Protein AF-A0A8T3N6F3-F1 (afdb_monomer_lite)

pLDDT: mean 85.48, std 17.42, range [41.47, 98.38]

Sequence (143 aa):
SVISPEGCASILWRTPDEAATAAVAMKMTAPEQQALGVIDIVIPEPGAGAHTDPTETARRIRRVVTEQLDALVRLPLDDLVEARYRRFRTLGPFREVEAPPAPTPERPGIGDRLRNLFDPARRSGLPSIPAGRRDELPARDEV

Foldseek 3Di:
DVDQLQVQCCVPVVGSVCSVVSCVVVQPDPVSCVVLLVDPDDQDAPDPGCVVCVPVVVVSVVVVVVVVVVVLVPDDPVVSVVVVVVSVVPHDDDDDDPDDPDPDPPDDDPVRVVCVVPPPVPVVDPDDDPDDDDDDDDDDDDD

Structure (mmCIF, N/CA/C/O backbone):
data_AF-A0A8T3N6F3-F1
#
_entry.id   AF-A0A8T3N6F3-F1
#
loop_
_atom_site.group_PDB
_atom_site.id
_atom_site.type_symbol
_atom_site.label_atom_id
_atom_site.label_alt_id
_atom_site.label_comp_id
_atom_site.label_asym_id
_atom_site.label_entity_id
_atom_site.label_seq_id
_atom_site.pdbx_PDB_ins_code
_atom_site.Cartn_x
_atom_site.Cartn_y
_atom_site.Cartn_z
_atom_site.occupancy
_atom_site.B_iso_or_equiv
_atom_site.auth_seq_id
_atom_site.auth_comp_id
_atom_site.auth_asym_id
_atom_site.auth_atom_id
_atom_site.pdbx_PDB_model_num
ATOM 1 N N . SER A 1 1 ? 6.911 -0.824 -2.530 1.00 80.44 1 SER A N 1
ATOM 2 C CA . SER A 1 1 ? 8.055 -1.737 -2.713 1.00 80.44 1 SER A CA 1
ATOM 3 C C . SER A 1 1 ? 8.998 -1.614 -1.525 1.00 80.44 1 SER A C 1
ATOM 5 O O . SER A 1 1 ? 9.092 -0.519 -0.987 1.00 80.44 1 SER A O 1
ATOM 7 N N . VAL A 1 2 ? 9.665 -2.696 -1.107 1.00 92.81 2 VAL A N 1
AT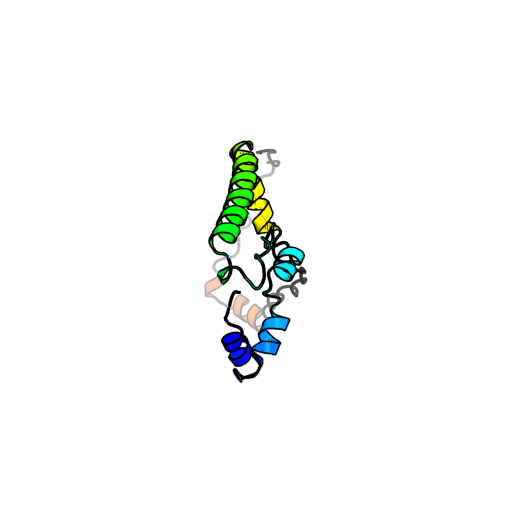OM 8 C CA . VAL A 1 2 ? 10.662 -2.671 -0.009 1.00 92.81 2 VAL A CA 1
ATOM 9 C C . VAL A 1 2 ? 12.024 -2.146 -0.490 1.00 92.81 2 VAL A C 1
ATOM 11 O O . VAL A 1 2 ? 12.749 -1.515 0.269 1.00 92.81 2 VAL A O 1
ATOM 14 N N . ILE A 1 3 ? 12.350 -2.367 -1.766 1.00 96.12 3 ILE A N 1
ATOM 15 C CA . ILE A 1 3 ? 13.569 -1.902 -2.445 1.00 96.12 3 ILE A CA 1
ATOM 16 C C . ILE A 1 3 ? 13.207 -1.446 -3.867 1.00 96.12 3 ILE A C 1
ATOM 18 O O . ILE A 1 3 ? 12.171 -1.859 -4.395 1.00 96.12 3 ILE A O 1
ATOM 22 N N . SER A 1 4 ? 14.001 -0.581 -4.502 1.00 96.62 4 SER A N 1
ATOM 23 C CA . SER A 1 4 ? 13.768 -0.270 -5.918 1.00 96.62 4 SER A CA 1
ATOM 24 C C . SER A 1 4 ? 14.043 -1.502 -6.802 1.00 96.62 4 SER A C 1
ATOM 26 O O . SER A 1 4 ? 14.860 -2.352 -6.420 1.00 96.62 4 SER A O 1
ATOM 28 N N . PRO A 1 5 ? 13.387 -1.629 -7.970 1.00 96.62 5 PRO A N 1
ATOM 29 C CA . PRO A 1 5 ? 13.673 -2.712 -8.909 1.00 96.62 5 PRO A CA 1
ATOM 30 C C . PRO A 1 5 ? 15.150 -2.779 -9.319 1.00 96.62 5 PRO A C 1
ATOM 32 O O . PRO A 1 5 ? 15.716 -3.865 -9.374 1.00 96.62 5 PRO A O 1
ATOM 35 N N . GLU A 1 6 ? 15.801 -1.635 -9.531 1.00 97.12 6 GLU A N 1
ATOM 36 C CA . GLU A 1 6 ? 17.216 -1.536 -9.914 1.00 97.12 6 GLU A CA 1
ATOM 37 C C . GLU A 1 6 ? 18.135 -2.038 -8.793 1.00 97.12 6 GLU A C 1
ATOM 39 O O . GLU A 1 6 ? 19.122 -2.733 -9.045 1.00 97.12 6 GLU A O 1
ATOM 44 N N . GLY A 1 7 ? 17.798 -1.724 -7.536 1.00 96.88 7 GLY A N 1
ATOM 45 C CA . GLY A 1 7 ? 18.514 -2.230 -6.367 1.00 96.88 7 GLY A CA 1
ATOM 46 C C . GLY A 1 7 ? 18.341 -3.740 -6.199 1.00 96.88 7 GLY A C 1
ATOM 47 O O . GLY A 1 7 ? 19.315 -4.449 -5.951 1.00 96.88 7 GLY A O 1
ATOM 48 N N . CYS A 1 8 ? 17.123 -4.252 -6.394 1.00 96.56 8 CYS A N 1
ATOM 49 C CA . CYS A 1 8 ? 16.847 -5.690 -6.383 1.00 96.56 8 CYS A CA 1
ATOM 50 C C . CYS A 1 8 ? 17.620 -6.419 -7.493 1.00 96.56 8 CYS A C 1
ATOM 52 O O . CYS A 1 8 ? 18.283 -7.422 -7.220 1.00 96.56 8 CYS A O 1
ATOM 54 N N . ALA A 1 9 ? 17.605 -5.869 -8.709 1.00 97.44 9 ALA A N 1
ATOM 55 C CA . ALA A 1 9 ? 18.343 -6.373 -9.860 1.00 97.44 9 ALA A CA 1
ATOM 56 C C . ALA A 1 9 ? 19.854 -6.422 -9.585 1.00 97.44 9 ALA A C 1
ATOM 58 O O . ALA A 1 9 ? 20.496 -7.459 -9.751 1.00 97.44 9 ALA A O 1
ATOM 59 N N . SER A 1 10 ? 20.413 -5.348 -9.031 1.00 97.38 10 SER A N 1
ATOM 60 C CA . SER A 1 10 ? 21.840 -5.274 -8.706 1.00 97.38 10 SER A CA 1
ATOM 61 C C . SER A 1 10 ? 22.268 -6.293 -7.643 1.00 97.38 10 SER A C 1
ATOM 63 O O . SER A 1 10 ? 23.396 -6.777 -7.680 1.00 97.38 10 SER A O 1
ATOM 65 N N . ILE A 1 11 ? 21.385 -6.655 -6.708 1.00 96.94 11 ILE A N 1
ATOM 66 C CA . ILE A 1 11 ? 21.681 -7.642 -5.657 1.00 96.94 11 ILE A CA 1
ATOM 67 C C . ILE A 1 11 ? 21.517 -9.075 -6.173 1.00 96.94 11 ILE A C 1
ATOM 69 O O . ILE A 1 11 ? 22.404 -9.905 -5.980 1.00 96.94 11 ILE A O 1
ATOM 73 N N . LEU A 1 12 ? 20.387 -9.380 -6.815 1.00 96.12 12 LEU A N 1
ATOM 74 C CA . LEU A 1 12 ? 20.033 -10.748 -7.206 1.00 96.12 12 LEU A CA 1
ATOM 75 C C . LEU A 1 12 ? 20.639 -11.159 -8.557 1.00 96.12 12 LEU A C 1
ATOM 77 O O . LEU A 1 12 ? 21.072 -12.300 -8.704 1.00 96.12 12 LEU A O 1
ATOM 81 N N . TRP A 1 13 ? 20.729 -10.232 -9.516 1.00 94.19 13 TRP A N 1
ATOM 82 C CA . TRP A 1 13 ? 21.265 -10.456 -10.867 1.00 94.19 13 TRP A CA 1
ATOM 83 C C . TRP A 1 13 ? 22.645 -9.831 -11.100 1.00 94.19 13 TRP A C 1
ATOM 85 O O . TRP A 1 13 ? 23.233 -10.037 -12.159 1.00 94.19 13 TRP A O 1
ATOM 95 N N . ARG A 1 14 ? 23.204 -9.106 -10.119 1.00 96.12 14 ARG A N 1
ATOM 96 C CA . ARG A 1 14 ? 24.508 -8.414 -10.229 1.00 96.12 14 ARG A CA 1
ATOM 97 C C . ARG A 1 14 ? 24.575 -7.386 -11.366 1.00 96.12 14 ARG A C 1
ATOM 99 O O . ARG A 1 14 ? 25.666 -7.012 -11.788 1.00 96.12 14 ARG A O 1
ATOM 106 N N . THR A 1 15 ? 23.427 -6.921 -11.849 1.00 94.69 15 THR A N 1
ATOM 107 C CA . THR A 1 15 ? 23.310 -5.857 -12.851 1.00 94.69 15 THR A CA 1
ATOM 108 C C . THR A 1 15 ? 22.007 -5.081 -12.639 1.00 94.69 15 THR A C 1
ATOM 110 O O . THR A 1 15 ? 20.995 -5.700 -12.302 1.00 94.69 15 THR A O 1
ATOM 113 N N . PRO A 1 16 ? 21.989 -3.748 -12.824 1.00 93.81 16 PRO A N 1
ATOM 114 C CA . PRO A 1 16 ? 20.754 -2.967 -12.796 1.00 93.81 16 PRO A CA 1
ATOM 115 C C . PRO A 1 16 ? 19.870 -3.181 -14.036 1.00 93.81 16 PRO A C 1
ATOM 117 O O . PRO A 1 16 ? 18.686 -2.857 -13.982 1.00 93.81 16 PRO A O 1
ATOM 120 N N . ASP A 1 17 ? 20.403 -3.740 -15.127 1.00 96.25 17 ASP A N 1
ATOM 121 C CA . ASP A 1 17 ? 19.678 -3.887 -16.401 1.00 96.25 17 ASP A CA 1
ATOM 122 C C . ASP A 1 17 ? 18.452 -4.812 -16.286 1.00 96.25 17 ASP A C 1
ATOM 124 O O . ASP A 1 17 ? 17.484 -4.682 -17.032 1.00 96.25 17 ASP A O 1
ATOM 128 N N . GLU A 1 18 ? 18.447 -5.698 -15.289 1.00 96.50 18 GLU A N 1
ATOM 129 C CA . GLU A 1 18 ? 17.342 -6.616 -14.987 1.00 96.50 18 GLU A CA 1
ATOM 130 C C . GLU A 1 18 ? 16.225 -5.971 -14.141 1.00 96.50 18 GLU A C 1
ATOM 132 O O . GLU A 1 18 ? 15.386 -6.667 -13.566 1.00 96.50 18 GLU A O 1
ATOM 137 N N . ALA A 1 19 ? 16.172 -4.637 -14.050 1.00 96.75 19 ALA A N 1
ATOM 138 C CA . ALA A 1 19 ? 15.168 -3.912 -13.267 1.00 96.75 19 ALA A CA 1
ATOM 139 C C . ALA A 1 19 ? 13.722 -4.268 -13.657 1.00 96.75 19 ALA A C 1
ATOM 141 O O . ALA A 1 19 ? 12.876 -4.433 -12.779 1.00 96.75 19 ALA A O 1
ATOM 142 N N . ALA A 1 20 ? 13.427 -4.435 -14.951 1.00 96.12 20 ALA A N 1
ATOM 143 C CA . ALA A 1 20 ? 12.090 -4.821 -15.409 1.00 96.12 20 ALA A CA 1
ATOM 144 C C . ALA A 1 20 ? 11.703 -6.229 -14.919 1.00 96.12 20 ALA A C 1
ATOM 146 O O . ALA A 1 20 ? 10.609 -6.426 -14.387 1.00 96.12 20 ALA A O 1
ATOM 147 N N . THR A 1 21 ? 12.626 -7.188 -15.029 1.00 95.25 21 THR A N 1
ATOM 148 C CA . THR A 1 21 ? 12.461 -8.558 -14.524 1.00 95.25 21 THR A CA 1
ATOM 149 C C . THR A 1 21 ? 12.260 -8.561 -13.010 1.00 95.25 21 THR A C 1
ATOM 151 O O . THR A 1 21 ? 11.337 -9.203 -12.502 1.00 95.25 21 THR A O 1
ATOM 154 N N . ALA A 1 22 ? 13.072 -7.791 -12.281 1.00 95.44 22 ALA A N 1
ATOM 155 C CA . ALA A 1 22 ? 12.950 -7.632 -10.838 1.00 95.44 22 ALA A CA 1
ATOM 156 C C . ALA A 1 22 ? 11.593 -7.024 -10.447 1.00 95.44 22 ALA A C 1
ATOM 158 O O . ALA A 1 22 ? 10.940 -7.531 -9.538 1.00 95.44 22 ALA A O 1
ATOM 159 N N . ALA A 1 23 ? 11.120 -5.994 -11.158 1.00 95.31 23 ALA A N 1
ATOM 160 C CA . ALA A 1 23 ? 9.838 -5.354 -10.875 1.00 95.31 23 ALA A CA 1
ATOM 161 C C . ALA A 1 23 ? 8.662 -6.342 -10.960 1.00 95.31 23 ALA A C 1
ATOM 163 O O . ALA A 1 23 ? 7.816 -6.375 -10.062 1.00 95.31 23 ALA A O 1
ATOM 164 N N . VAL A 1 24 ? 8.650 -7.177 -12.005 1.00 94.31 24 VAL A N 1
ATOM 165 C CA . VAL A 1 24 ? 7.648 -8.237 -12.201 1.00 94.31 24 VAL A CA 1
ATOM 166 C C . VAL A 1 24 ? 7.762 -9.305 -11.111 1.00 94.31 24 VAL A C 1
ATOM 168 O O . VAL A 1 24 ? 6.760 -9.678 -10.505 1.00 94.31 24 VAL A O 1
ATOM 171 N N . ALA A 1 25 ? 8.976 -9.768 -10.801 1.00 94.06 25 ALA A N 1
ATOM 172 C CA . ALA A 1 25 ? 9.198 -10.775 -9.761 1.00 94.06 25 ALA A CA 1
ATOM 173 C C . ALA A 1 25 ? 8.748 -10.297 -8.367 1.00 94.06 25 ALA A C 1
ATOM 175 O O . ALA A 1 25 ? 8.232 -11.080 -7.569 1.00 94.06 25 ALA A O 1
ATOM 176 N N . MET A 1 26 ? 8.904 -9.002 -8.087 1.00 94.12 26 MET A N 1
ATOM 177 C CA . MET A 1 26 ? 8.507 -8.364 -6.831 1.00 94.12 26 MET A CA 1
ATOM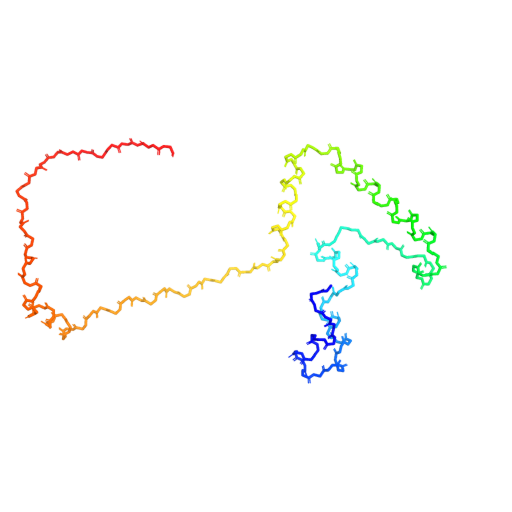 178 C C . MET A 1 26 ? 7.000 -8.090 -6.716 1.00 94.12 26 MET A C 1
ATOM 180 O O . MET A 1 26 ? 6.552 -7.717 -5.630 1.00 94.12 26 MET A O 1
ATOM 184 N N . LYS A 1 27 ? 6.221 -8.265 -7.796 1.00 94.75 27 LYS A N 1
ATOM 185 C CA . LYS A 1 27 ? 4.756 -8.103 -7.814 1.00 94.75 27 LYS A CA 1
ATOM 186 C C . LYS A 1 27 ? 4.272 -6.765 -7.242 1.00 94.75 27 LYS A C 1
ATOM 188 O O . LYS A 1 27 ? 3.391 -6.718 -6.383 1.00 94.75 27 LYS A O 1
ATOM 193 N N . MET A 1 28 ? 4.913 -5.661 -7.624 1.00 93.44 28 MET A N 1
ATOM 194 C CA . MET A 1 28 ? 4.730 -4.364 -6.955 1.00 93.44 28 MET A CA 1
ATOM 195 C C . MET A 1 28 ? 3.545 -3.523 -7.452 1.00 93.44 28 MET A C 1
ATOM 197 O O . MET A 1 28 ? 3.345 -2.419 -6.941 1.00 93.44 28 MET A O 1
ATOM 201 N N . THR A 1 29 ? 2.766 -3.999 -8.427 1.00 95.38 29 THR A N 1
ATOM 202 C CA . THR A 1 29 ? 1.613 -3.251 -8.951 1.00 95.38 29 THR A CA 1
ATOM 203 C C . THR A 1 29 ? 0.425 -3.288 -7.986 1.00 95.38 29 THR A C 1
ATOM 205 O O . THR A 1 29 ? 0.288 -4.202 -7.173 1.00 95.38 29 THR A O 1
ATOM 208 N N . ALA A 1 30 ? -0.472 -2.301 -8.073 1.00 96.19 30 ALA A N 1
ATOM 209 C CA . ALA A 1 30 ? -1.629 -2.227 -7.179 1.00 96.19 30 ALA A CA 1
ATOM 210 C C . ALA A 1 30 ? -2.540 -3.479 -7.240 1.00 96.19 30 ALA A C 1
ATOM 212 O O . ALA A 1 30 ? -2.878 -3.994 -6.174 1.00 96.19 30 ALA A O 1
ATOM 213 N N . PRO A 1 31 ? -2.883 -4.043 -8.421 1.00 96.31 31 PRO A N 1
ATOM 214 C CA . PRO A 1 31 ? -3.681 -5.270 -8.488 1.00 96.31 31 PRO A CA 1
ATOM 215 C C . PRO A 1 31 ? -2.994 -6.476 -7.838 1.00 96.31 31 PRO A C 1
ATOM 217 O O . PRO A 1 31 ? -3.641 -7.262 -7.152 1.00 96.31 31 PRO A O 1
ATOM 220 N N . GLU A 1 32 ? -1.678 -6.617 -8.007 1.00 96.69 32 GLU A N 1
ATOM 221 C CA . GLU A 1 32 ? -0.919 -7.707 -7.389 1.00 96.69 32 GLU A CA 1
ATOM 222 C C . GLU A 1 32 ? -0.870 -7.568 -5.867 1.00 96.69 32 GLU A C 1
ATOM 224 O O . GLU A 1 32 ? -1.087 -8.541 -5.149 1.00 96.69 32 GLU A O 1
ATOM 229 N N . GLN A 1 33 ? -0.638 -6.355 -5.361 1.00 96.19 33 GLN A N 1
ATOM 230 C CA . GLN A 1 33 ? -0.639 -6.077 -3.923 1.00 96.19 33 GLN A CA 1
ATOM 231 C C . GLN A 1 33 ? -2.024 -6.285 -3.299 1.00 96.19 33 GLN A C 1
ATOM 233 O O . GLN A 1 33 ? -2.120 -6.742 -2.158 1.00 96.19 33 GLN A O 1
ATOM 238 N N . GLN A 1 34 ? -3.094 -5.999 -4.046 1.00 96.12 34 GLN A N 1
ATOM 239 C CA . GLN A 1 34 ? -4.460 -6.308 -3.631 1.00 96.12 34 GLN A CA 1
ATOM 240 C C . GLN A 1 34 ? -4.697 -7.824 -3.603 1.00 96.12 34 GLN A C 1
ATOM 242 O O . GLN A 1 34 ? -5.233 -8.338 -2.625 1.00 96.12 34 GLN A O 1
ATOM 247 N N . ALA A 1 35 ? -4.236 -8.563 -4.618 1.00 95.12 35 ALA A N 1
ATOM 248 C CA . ALA A 1 35 ? -4.326 -10.025 -4.655 1.00 95.12 35 ALA A CA 1
ATOM 249 C C . ALA A 1 35 ? -3.525 -10.707 -3.528 1.00 95.12 35 ALA A C 1
ATOM 251 O O . ALA A 1 35 ? -3.904 -11.778 -3.061 1.00 95.12 35 ALA A O 1
ATOM 252 N N . LEU A 1 36 ? -2.436 -10.081 -3.068 1.00 94.62 36 LEU A N 1
ATOM 253 C CA . LEU A 1 36 ? -1.663 -10.509 -1.897 1.00 94.62 36 LEU A CA 1
ATOM 254 C C . LEU A 1 36 ? -2.312 -10.116 -0.554 1.00 94.62 36 LEU A C 1
ATOM 256 O O . LEU A 1 36 ? -1.800 -10.505 0.493 1.00 94.62 36 LEU A O 1
ATOM 260 N N . GLY A 1 37 ? -3.402 -9.341 -0.562 1.00 94.38 37 GLY A N 1
ATOM 261 C CA . GLY A 1 37 ? -4.102 -8.885 0.644 1.00 94.38 37 GLY A CA 1
ATOM 262 C C . GLY A 1 37 ? -3.381 -7.779 1.424 1.00 94.38 37 GLY A C 1
ATOM 263 O O . GLY A 1 37 ? -3.725 -7.512 2.572 1.00 94.38 37 GLY A O 1
ATOM 264 N N . VAL A 1 38 ? -2.374 -7.129 0.829 1.00 95.44 38 VAL A N 1
ATOM 265 C CA . VAL A 1 38 ? -1.608 -6.055 1.487 1.00 95.44 38 VAL A CA 1
ATOM 266 C C . VAL A 1 38 ? -2.412 -4.750 1.513 1.00 95.44 38 VAL A C 1
ATOM 268 O O . VAL A 1 38 ? -2.434 -4.043 2.527 1.00 95.44 38 VAL A O 1
ATOM 271 N N . ILE A 1 39 ? -3.102 -4.446 0.411 1.00 96.62 39 ILE A N 1
ATOM 272 C CA . ILE A 1 39 ? -3.989 -3.283 0.268 1.00 96.62 39 ILE A CA 1
ATOM 273 C C . ILE A 1 39 ? -5.440 -3.729 0.077 1.00 96.62 39 ILE A C 1
ATOM 275 O O . ILE A 1 39 ? -5.694 -4.808 -0.450 1.00 96.62 39 ILE A O 1
ATOM 279 N N . ASP A 1 40 ? -6.389 -2.876 0.461 1.00 95.88 40 ASP A N 1
ATOM 280 C CA . ASP A 1 40 ? -7.820 -3.208 0.388 1.00 95.88 40 ASP A CA 1
ATOM 281 C C . ASP A 1 40 ? -8.455 -2.779 -0.938 1.00 95.88 40 ASP A C 1
ATOM 283 O O . ASP A 1 40 ? -9.263 -3.500 -1.523 1.00 95.88 40 ASP A O 1
ATOM 287 N N . ILE A 1 41 ? -8.095 -1.584 -1.416 1.00 97.00 41 ILE A N 1
ATOM 288 C CA . ILE A 1 41 ? -8.769 -0.915 -2.531 1.00 97.00 41 ILE A CA 1
ATOM 289 C C . ILE A 1 41 ? -7.730 -0.345 -3.494 1.00 97.00 41 ILE A C 1
ATOM 291 O O . ILE A 1 41 ? -6.799 0.349 -3.084 1.00 97.00 41 ILE A O 1
ATOM 295 N N . VAL A 1 42 ? -7.946 -0.584 -4.788 1.00 97.44 42 VAL A N 1
ATOM 296 C CA . VAL A 1 42 ? -7.248 0.099 -5.881 1.00 97.44 42 VAL A CA 1
ATOM 297 C C . VAL A 1 42 ? -8.148 1.214 -6.403 1.00 97.44 42 VAL A C 1
ATOM 299 O O . VAL A 1 42 ? -9.275 0.966 -6.831 1.00 97.44 42 VAL A O 1
ATOM 302 N N . ILE A 1 43 ? -7.664 2.454 -6.357 1.00 97.06 43 ILE A N 1
ATOM 303 C CA . ILE A 1 43 ? -8.402 3.613 -6.868 1.00 97.06 43 ILE A CA 1
ATOM 304 C C . ILE A 1 43 ? -8.072 3.766 -8.359 1.00 97.06 43 ILE A C 1
ATOM 306 O O . ILE A 1 43 ? -6.902 3.954 -8.687 1.00 97.06 43 ILE A O 1
ATOM 310 N N . PRO A 1 44 ? -9.059 3.692 -9.271 1.00 95.00 44 PRO A N 1
ATOM 311 C CA . PRO A 1 44 ? -8.792 3.790 -10.699 1.00 95.00 44 PRO A CA 1
ATOM 312 C C . PRO A 1 44 ? -8.384 5.214 -11.082 1.00 95.00 44 PRO A C 1
ATOM 314 O O . PRO A 1 44 ? -9.031 6.188 -10.681 1.00 95.00 44 PRO A O 1
ATOM 317 N N . GLU A 1 45 ? -7.364 5.335 -11.925 1.00 95.38 45 GLU A N 1
ATOM 318 C CA . GLU A 1 45 ? -6.934 6.614 -12.493 1.00 95.38 45 GLU A CA 1
ATOM 319 C C . GLU A 1 45 ? -7.895 7.090 -13.607 1.00 95.38 45 GLU A C 1
ATOM 321 O O . GLU A 1 45 ? -8.596 6.279 -14.226 1.00 95.38 45 GLU A O 1
ATOM 326 N N . PRO A 1 46 ? -8.027 8.407 -13.840 1.00 93.81 46 PRO A N 1
ATOM 327 C CA . PRO A 1 46 ? -8.781 8.945 -14.967 1.00 93.81 46 PRO A CA 1
ATOM 328 C C . PRO A 1 46 ? -7.985 8.842 -16.276 1.00 93.81 46 PRO A C 1
ATOM 330 O O . PRO A 1 46 ? -6.773 9.037 -16.288 1.00 93.81 46 PRO A O 1
ATOM 333 N N . GLY A 1 47 ? -8.681 8.598 -17.391 1.00 88.62 47 GLY A N 1
ATOM 334 C CA . GLY A 1 47 ? -8.119 8.715 -18.742 1.00 88.62 47 GLY A CA 1
ATOM 335 C C . GLY A 1 47 ? -6.785 7.984 -18.934 1.00 88.62 47 GLY A C 1
ATOM 336 O O . GLY A 1 47 ? -6.703 6.777 -18.725 1.00 88.62 47 GLY A O 1
ATOM 337 N N . ALA A 1 48 ? -5.752 8.730 -19.344 1.00 89.06 48 ALA A N 1
ATOM 338 C CA . ALA A 1 48 ? -4.394 8.218 -19.561 1.00 89.06 48 ALA A CA 1
ATOM 339 C C . ALA A 1 48 ? -3.490 8.297 -18.309 1.00 89.06 48 ALA A C 1
ATOM 341 O O . ALA A 1 48 ? -2.283 8.078 -18.403 1.00 89.06 48 ALA A O 1
ATOM 342 N N . GLY A 1 49 ? -4.058 8.613 -17.143 1.00 93.81 49 GLY A N 1
ATOM 343 C CA . GLY A 1 49 ? -3.385 8.571 -15.848 1.00 93.81 49 GLY A CA 1
ATOM 344 C C . GLY A 1 49 ? -3.782 9.722 -14.924 1.00 93.81 49 GLY A C 1
ATOM 345 O O . GLY A 1 49 ? -4.325 10.740 -15.356 1.00 93.81 49 GLY A O 1
ATOM 346 N N . ALA A 1 50 ? -3.449 9.600 -13.642 1.00 96.25 50 ALA A N 1
ATOM 347 C CA . ALA A 1 50 ? -3.787 10.558 -12.585 1.00 96.25 50 ALA A CA 1
ATOM 348 C C . ALA A 1 50 ? -3.339 11.997 -12.883 1.00 96.25 50 ALA A C 1
ATOM 350 O O . ALA A 1 50 ? -4.016 12.959 -12.527 1.00 96.25 50 ALA A O 1
ATOM 351 N N . HIS A 1 51 ? -2.214 12.143 -13.582 1.00 96.31 51 HIS A N 1
ATOM 352 C CA . HIS A 1 51 ? -1.662 13.433 -13.986 1.00 96.31 51 HIS A CA 1
ATOM 353 C C . HIS A 1 51 ? -2.510 14.161 -15.044 1.00 96.31 51 HIS A C 1
ATOM 355 O O . HIS A 1 51 ? -2.381 15.374 -15.188 1.00 96.31 51 HIS A O 1
ATOM 361 N N . THR A 1 52 ? -3.368 13.448 -15.781 1.00 97.12 52 THR A N 1
ATOM 362 C CA . THR A 1 52 ? -4.170 14.026 -16.874 1.00 97.12 52 THR A CA 1
ATOM 363 C C . THR A 1 52 ? -5.408 14.763 -16.381 1.00 97.12 52 THR A C 1
ATOM 365 O O . THR A 1 52 ? -5.804 15.762 -16.975 1.00 97.12 52 THR A O 1
ATOM 368 N N . ASP A 1 53 ? -5.982 14.312 -15.265 1.00 96.88 53 ASP A N 1
ATOM 369 C CA . ASP A 1 53 ? -7.054 15.008 -14.559 1.00 96.88 53 ASP A CA 1
ATOM 370 C C . ASP A 1 53 ? -6.842 14.888 -13.038 1.00 96.88 53 ASP A C 1
ATOM 372 O O . ASP A 1 53 ? -7.396 14.003 -12.369 1.00 96.88 53 ASP A O 1
ATOM 376 N N . PRO A 1 54 ? -6.024 15.785 -12.457 1.00 96.44 54 PRO A N 1
ATOM 377 C CA . PRO A 1 54 ? -5.783 15.806 -11.018 1.00 96.44 54 PRO A CA 1
ATOM 378 C C . PRO A 1 54 ? -7.054 16.089 -10.210 1.00 96.44 54 PRO A C 1
ATOM 380 O O . PRO A 1 54 ? -7.175 15.639 -9.070 1.00 96.44 54 PRO A O 1
ATOM 383 N N . THR A 1 55 ? -8.016 16.814 -10.792 1.00 97.38 55 THR A N 1
ATOM 384 C CA . THR A 1 55 ? -9.261 17.186 -10.109 1.00 97.38 55 THR A CA 1
ATOM 385 C C . THR A 1 55 ? -10.150 15.963 -9.932 1.00 97.38 55 THR A C 1
ATOM 387 O O . THR A 1 55 ? -10.625 15.694 -8.827 1.00 97.38 55 THR A O 1
ATOM 390 N N . GLU A 1 56 ? -10.350 15.185 -10.993 1.00 97.12 56 GLU A N 1
ATOM 391 C CA . GLU A 1 56 ? -11.091 13.927 -10.926 1.00 97.12 56 GLU A CA 1
ATOM 392 C C . GLU A 1 56 ? -10.373 12.896 -10.053 1.00 97.12 56 GLU A C 1
ATOM 394 O O . GLU A 1 56 ? -11.003 12.242 -9.221 1.00 97.12 56 GLU A O 1
ATOM 399 N N . THR A 1 57 ? -9.045 12.805 -10.152 1.00 97.62 57 THR A N 1
ATOM 400 C CA . THR A 1 57 ? -8.246 11.947 -9.265 1.00 97.62 57 THR A CA 1
ATOM 401 C C . THR A 1 57 ? -8.491 12.291 -7.794 1.00 97.62 57 THR A C 1
ATOM 403 O O . THR A 1 57 ? -8.806 11.408 -6.993 1.00 97.62 57 THR A O 1
ATOM 406 N N . ALA A 1 58 ? -8.436 13.576 -7.432 1.00 97.81 58 ALA A N 1
ATOM 407 C CA . ALA A 1 58 ? -8.710 14.032 -6.073 1.00 97.81 58 ALA A CA 1
ATOM 408 C C . ALA A 1 58 ? -10.144 13.708 -5.625 1.00 97.81 58 ALA A C 1
ATOM 410 O O . ALA A 1 58 ? -10.347 13.287 -4.484 1.00 97.81 58 ALA A O 1
ATOM 411 N N . ARG A 1 59 ? -11.146 13.839 -6.510 1.00 98.00 59 ARG A N 1
ATOM 412 C CA . ARG A 1 59 ? -12.532 13.440 -6.204 1.00 98.00 59 ARG A CA 1
ATOM 413 C C . ARG A 1 59 ? -12.644 11.949 -5.905 1.00 98.00 59 ARG A C 1
ATOM 415 O O . ARG A 1 59 ? -13.290 11.585 -4.921 1.00 98.00 59 ARG A O 1
ATOM 422 N N . ARG A 1 60 ? -12.005 11.094 -6.708 1.00 97.81 60 ARG A N 1
ATOM 423 C CA . ARG A 1 60 ? -11.998 9.636 -6.502 1.00 97.81 60 ARG A CA 1
ATOM 424 C C . ARG A 1 60 ? -11.332 9.257 -5.184 1.00 97.81 60 ARG A C 1
ATOM 426 O O . ARG A 1 60 ? -11.907 8.470 -4.435 1.00 97.81 60 ARG A O 1
ATOM 433 N N . ILE A 1 61 ? -10.182 9.860 -4.874 1.00 98.12 61 ILE A N 1
ATOM 434 C CA . ILE A 1 61 ? -9.487 9.669 -3.593 1.00 98.12 61 ILE A CA 1
ATOM 435 C C . ILE A 1 61 ? -10.383 10.099 -2.434 1.00 98.12 61 ILE A C 1
ATOM 437 O O . ILE A 1 61 ? -10.611 9.307 -1.524 1.00 98.12 61 ILE A O 1
ATOM 441 N N . ARG A 1 62 ? -10.939 11.318 -2.483 1.00 98.25 62 ARG A N 1
ATOM 442 C CA . ARG A 1 62 ? -11.824 11.845 -1.435 1.00 98.25 62 ARG A CA 1
ATOM 443 C C . ARG A 1 62 ? -12.979 10.893 -1.161 1.00 98.25 62 ARG A C 1
ATOM 445 O O . ARG A 1 62 ? -13.229 10.579 -0.005 1.00 98.25 62 ARG A O 1
ATOM 452 N N . ARG A 1 63 ? -13.658 10.429 -2.212 1.00 98.12 63 ARG A N 1
ATOM 453 C CA . ARG A 1 63 ? -14.788 9.506 -2.087 1.00 98.12 63 ARG A CA 1
ATOM 454 C C . ARG A 1 63 ? -14.390 8.250 -1.307 1.00 98.12 63 ARG A C 1
ATOM 456 O O . ARG A 1 63 ? -15.020 7.950 -0.301 1.00 98.12 63 ARG A O 1
ATOM 463 N N . VAL A 1 64 ? -13.322 7.572 -1.728 1.00 98.12 64 VAL A N 1
ATOM 464 C CA . VAL A 1 64 ? -12.866 6.330 -1.082 1.00 98.12 64 VAL A CA 1
ATOM 465 C C . VAL A 1 64 ? -12.421 6.585 0.358 1.00 98.12 64 VAL A C 1
ATOM 467 O O . VAL A 1 64 ? -12.829 5.858 1.257 1.00 98.12 64 VAL A O 1
ATOM 470 N N . VAL A 1 65 ? -11.629 7.630 0.609 1.00 98.12 65 VAL A N 1
ATOM 471 C CA . VAL A 1 65 ? -11.150 7.951 1.963 1.00 98.12 65 VAL A CA 1
ATOM 472 C C . VAL A 1 65 ? -12.312 8.258 2.907 1.00 98.12 65 VAL A C 1
ATOM 474 O O . VAL A 1 65 ? -12.324 7.744 4.022 1.00 98.12 65 VAL A O 1
ATOM 477 N N . THR A 1 66 ? -13.298 9.051 2.476 1.00 98.38 66 THR A N 1
ATOM 478 C CA . THR A 1 66 ? -14.481 9.359 3.294 1.00 98.38 66 THR A CA 1
ATOM 479 C C . THR A 1 66 ? -15.312 8.107 3.566 1.00 98.38 66 THR A C 1
ATOM 481 O O . THR A 1 66 ? -15.636 7.854 4.719 1.00 98.38 66 THR A O 1
ATOM 484 N N . GLU A 1 67 ? -15.578 7.274 2.554 1.00 98.19 67 GLU A N 1
ATOM 485 C CA . GLU A 1 67 ? -16.309 6.009 2.728 1.00 98.19 67 GLU A CA 1
ATOM 486 C C . GLU A 1 67 ? -15.621 5.075 3.741 1.00 98.19 67 GLU A C 1
ATOM 488 O O . GLU A 1 67 ? -16.279 4.517 4.622 1.00 98.19 67 GLU A O 1
ATOM 493 N N . GLN A 1 68 ? -14.294 4.918 3.644 1.00 97.94 68 GLN A N 1
ATOM 494 C CA . GLN A 1 68 ? -13.530 4.070 4.563 1.00 97.94 68 GLN A CA 1
ATOM 495 C C . GLN A 1 68 ? -13.475 4.657 5.975 1.00 97.94 68 GLN A C 1
ATOM 497 O O . GLN A 1 68 ? -13.644 3.927 6.951 1.00 97.94 68 GLN A O 1
ATOM 502 N N . LEU A 1 69 ? -13.277 5.970 6.104 1.00 98.00 69 LEU A N 1
ATOM 503 C CA . LEU A 1 69 ? -13.263 6.634 7.404 1.00 98.00 69 LEU A CA 1
ATOM 504 C C . LEU A 1 69 ? -14.621 6.511 8.099 1.00 98.00 69 LEU A C 1
ATOM 506 O O . LEU A 1 69 ? -14.671 6.117 9.261 1.00 98.00 69 LEU A O 1
ATOM 510 N N . ASP A 1 70 ? -15.715 6.765 7.383 1.00 98.06 70 ASP A N 1
ATOM 511 C CA . ASP A 1 70 ? -17.072 6.641 7.914 1.00 98.06 70 ASP A CA 1
ATOM 512 C C . ASP A 1 70 ? -17.350 5.221 8.419 1.00 98.06 70 ASP A C 1
ATOM 514 O O . ASP A 1 70 ? -17.996 5.043 9.452 1.00 98.06 70 ASP A O 1
ATOM 518 N N . ALA A 1 71 ? -16.863 4.197 7.710 1.00 96.62 71 ALA A N 1
ATOM 519 C CA . ALA A 1 71 ? -16.979 2.809 8.144 1.00 96.62 71 ALA A CA 1
ATOM 520 C C . ALA A 1 71 ? -16.190 2.535 9.434 1.00 96.62 71 ALA A C 1
ATOM 522 O O . ALA A 1 71 ? -16.724 1.906 10.344 1.00 96.62 71 ALA A O 1
ATOM 523 N N . LEU A 1 72 ? -14.957 3.038 9.534 1.00 96.88 72 LEU A N 1
ATOM 524 C CA . LEU A 1 72 ? -14.080 2.815 10.687 1.00 96.88 72 LEU A CA 1
ATOM 525 C C . LEU A 1 72 ? -14.545 3.552 11.946 1.00 96.88 72 LEU A C 1
ATOM 527 O O . LEU A 1 72 ? -14.469 2.994 13.035 1.00 96.88 72 LEU A O 1
ATOM 531 N N . VAL A 1 73 ? -15.059 4.777 11.815 1.00 97.31 73 VAL A N 1
ATOM 532 C CA . VAL A 1 73 ? -15.523 5.591 12.957 1.00 97.31 73 VAL A CA 1
ATOM 533 C C . VAL A 1 73 ? -16.755 4.979 13.638 1.00 97.31 73 VAL A C 1
ATOM 535 O O . VAL A 1 73 ? -17.024 5.263 14.802 1.00 97.31 73 VAL A O 1
ATOM 538 N N . ARG A 1 74 ? -17.496 4.107 12.942 1.00 96.94 74 ARG A N 1
ATOM 539 C CA . ARG A 1 74 ? -18.632 3.367 13.511 1.00 96.94 74 ARG A CA 1
ATOM 540 C C . ARG A 1 74 ? -18.225 2.161 14.363 1.00 96.94 74 ARG A C 1
ATOM 542 O O . ARG A 1 74 ? -19.091 1.594 15.024 1.00 96.94 74 ARG A O 1
ATOM 549 N N . LEU A 1 75 ? -16.956 1.752 14.342 1.00 97.00 75 LEU A N 1
ATOM 550 C CA . LEU A 1 75 ? -16.472 0.620 15.129 1.00 97.00 75 LEU A CA 1
ATOM 551 C C . LEU A 1 75 ? -16.089 1.067 16.551 1.00 97.00 75 LEU A C 1
ATOM 553 O O . LEU A 1 75 ? -15.461 2.119 16.706 1.00 97.00 75 LEU A O 1
ATOM 557 N N . PRO A 1 76 ? -16.409 0.274 17.591 1.00 98.06 76 PRO A N 1
ATOM 558 C CA . PRO A 1 76 ? -15.848 0.467 18.923 1.00 98.06 76 PRO A CA 1
ATOM 559 C C . PRO A 1 76 ? -14.316 0.474 18.892 1.00 98.06 76 PRO A C 1
ATOM 561 O O . PRO A 1 76 ? -13.692 -0.208 18.078 1.00 98.06 76 PRO A O 1
ATOM 564 N N . LEU A 1 77 ? -13.700 1.234 19.801 1.00 98.00 77 LEU A N 1
ATOM 565 C CA . LEU A 1 77 ? -12.244 1.392 19.831 1.00 98.00 77 LEU A CA 1
ATOM 566 C C . LEU A 1 77 ? -11.515 0.049 19.990 1.00 98.00 77 LEU A C 1
ATOM 568 O O . LEU A 1 77 ? -10.552 -0.202 19.265 1.00 98.00 77 LEU A O 1
ATOM 572 N N . ASP A 1 78 ? -11.992 -0.807 20.894 1.00 98.12 78 ASP A N 1
ATOM 573 C CA . ASP A 1 78 ? -11.377 -2.110 21.166 1.00 98.12 78 ASP A CA 1
ATOM 574 C C . ASP A 1 78 ? -11.411 -3.013 19.924 1.00 98.12 78 ASP A C 1
ATOM 576 O O . ASP A 1 78 ? -10.388 -3.588 19.544 1.00 98.12 78 ASP A O 1
ATOM 580 N N . ASP A 1 79 ? -12.544 -3.039 19.215 1.00 98.00 79 ASP A N 1
ATOM 581 C CA . ASP A 1 79 ? -12.695 -3.782 17.960 1.00 98.00 79 ASP A CA 1
ATOM 582 C C . ASP A 1 79 ? -11.771 -3.236 16.864 1.00 98.00 79 ASP A C 1
ATOM 584 O O . ASP A 1 79 ? -11.178 -4.003 16.105 1.00 98.00 79 ASP A O 1
ATOM 588 N N . LEU A 1 80 ? -11.607 -1.912 16.778 1.00 97.88 80 LEU A N 1
ATOM 589 C CA . LEU A 1 80 ? -10.741 -1.270 15.788 1.00 97.88 80 LEU A CA 1
ATOM 590 C C . LEU A 1 80 ? -9.258 -1.588 16.027 1.00 97.88 80 LEU A C 1
ATOM 592 O O . LEU A 1 80 ? -8.502 -1.802 15.072 1.00 97.88 80 LEU A O 1
ATOM 596 N N . VAL A 1 81 ? -8.832 -1.633 17.290 1.00 98.06 81 VAL A N 1
ATOM 597 C CA . VAL A 1 81 ? -7.466 -2.015 17.673 1.00 98.06 81 VAL A CA 1
ATOM 598 C C . VAL A 1 81 ? -7.224 -3.496 17.386 1.00 98.06 81 VAL A C 1
ATOM 600 O O . VAL A 1 81 ? -6.221 -3.831 16.749 1.00 98.06 81 VAL A O 1
ATOM 603 N N . GLU A 1 82 ? -8.151 -4.369 17.774 1.00 98.06 82 GLU A N 1
ATOM 604 C CA . GLU A 1 82 ? -8.040 -5.810 17.540 1.00 98.06 82 GLU A CA 1
ATOM 605 C C . GLU A 1 82 ? -8.058 -6.148 16.041 1.00 98.06 82 GLU A C 1
ATOM 607 O O . GLU A 1 82 ? -7.230 -6.925 15.557 1.00 98.06 82 GLU A O 1
ATOM 612 N N . ALA A 1 83 ? -8.936 -5.514 15.261 1.00 96.75 83 ALA A N 1
ATOM 613 C CA . ALA A 1 83 ? -8.984 -5.684 13.811 1.00 96.75 83 ALA A CA 1
ATOM 614 C C . ALA A 1 83 ? -7.658 -5.278 13.150 1.00 96.75 83 ALA A C 1
ATOM 616 O O . ALA A 1 83 ? -7.144 -5.996 12.287 1.00 96.75 83 ALA A O 1
ATOM 617 N N . ARG A 1 84 ? -7.058 -4.163 13.588 1.00 97.50 84 ARG A N 1
ATOM 618 C CA . ARG A 1 84 ? -5.736 -3.730 13.117 1.00 97.50 84 ARG A CA 1
ATOM 619 C C . ARG A 1 84 ? -4.659 -4.754 13.465 1.00 97.50 84 ARG A C 1
ATOM 621 O O . ARG A 1 84 ? -3.842 -5.076 12.603 1.00 97.50 84 ARG A O 1
ATOM 628 N N . TYR A 1 85 ? -4.656 -5.268 14.694 1.00 97.69 85 TYR A N 1
ATOM 629 C CA . TYR A 1 85 ? -3.699 -6.286 15.128 1.00 97.69 85 TYR A CA 1
ATOM 630 C C . TYR A 1 85 ? -3.785 -7.542 14.251 1.00 97.69 85 TYR A C 1
ATOM 632 O O . TYR A 1 85 ? -2.782 -7.966 13.666 1.00 97.69 85 TYR A O 1
ATOM 640 N N . ARG A 1 86 ? -4.995 -8.085 14.070 1.00 96.44 86 ARG A N 1
ATOM 641 C CA . ARG A 1 86 ? -5.239 -9.263 13.223 1.00 96.44 86 ARG A CA 1
ATOM 642 C C . ARG A 1 86 ? -4.825 -9.037 11.777 1.00 96.44 86 ARG A C 1
ATOM 644 O O . ARG A 1 86 ? -4.172 -9.906 11.196 1.00 96.44 86 ARG A O 1
ATOM 651 N N . ARG A 1 87 ? -5.154 -7.873 11.204 1.00 94.94 87 ARG A N 1
ATOM 652 C CA . ARG A 1 87 ? -4.765 -7.521 9.832 1.00 94.94 87 ARG A CA 1
ATOM 653 C C . ARG A 1 87 ? -3.265 -7.704 9.638 1.00 94.94 87 ARG A C 1
ATOM 655 O O . ARG A 1 87 ? -2.860 -8.429 8.744 1.00 94.94 87 ARG A O 1
ATOM 662 N N . PHE A 1 88 ? -2.437 -7.101 10.485 1.00 95.62 88 PHE A N 1
ATOM 663 C CA . PHE A 1 88 ? -0.987 -7.205 10.312 1.00 95.62 88 PHE A CA 1
ATOM 664 C C . PHE A 1 88 ? -0.444 -8.596 10.638 1.00 95.62 88 PHE A C 1
ATOM 666 O O . PHE A 1 88 ? 0.509 -9.034 9.999 1.00 95.62 88 PHE A O 1
ATOM 673 N N . ARG A 1 89 ? -1.049 -9.320 11.588 1.00 94.56 89 ARG A N 1
ATOM 674 C CA . ARG A 1 89 ? -0.567 -10.650 11.984 1.00 94.56 89 ARG A CA 1
ATOM 675 C C . ARG A 1 89 ? -0.821 -11.736 10.939 1.00 94.56 89 ARG A C 1
ATOM 677 O O . ARG A 1 89 ? -0.112 -12.740 10.949 1.00 94.56 89 ARG A O 1
ATOM 684 N N . THR A 1 90 ? -1.800 -11.525 10.063 1.00 92.31 90 THR A N 1
ATOM 685 C CA . THR A 1 90 ? -2.145 -12.437 8.960 1.00 92.31 90 THR A CA 1
ATOM 686 C C . THR A 1 90 ? -1.322 -12.202 7.692 1.00 92.31 90 THR A C 1
ATOM 688 O O . THR A 1 90 ? -1.317 -13.059 6.810 1.00 92.31 90 THR A O 1
ATOM 691 N N . LEU A 1 91 ? -0.593 -11.084 7.591 1.00 94.38 91 LEU A N 1
ATOM 692 C CA . LEU A 1 91 ? 0.273 -10.814 6.445 1.00 94.38 91 LEU A CA 1
ATOM 693 C C . LEU A 1 91 ? 1.519 -11.706 6.475 1.00 94.38 91 LEU A C 1
ATOM 695 O O . LEU A 1 91 ? 2.242 -11.750 7.468 1.00 94.38 91 LEU A O 1
ATOM 699 N N . GLY A 1 92 ? 1.807 -12.343 5.339 1.00 91.25 92 GLY A N 1
ATOM 700 C CA . GLY A 1 92 ? 3.004 -13.161 5.153 1.00 91.25 92 GLY A CA 1
ATOM 701 C C . GLY A 1 92 ? 2.780 -14.631 5.525 1.00 91.25 92 GLY A C 1
ATOM 702 O O . GLY A 1 92 ? 2.884 -14.989 6.698 1.00 91.25 92 GLY A O 1
ATOM 703 N N . PRO A 1 93 ? 2.509 -15.513 4.546 1.00 89.38 93 PRO A N 1
ATOM 704 C CA . PRO A 1 93 ? 2.444 -16.943 4.807 1.00 89.38 93 PRO A CA 1
ATOM 705 C C . PRO A 1 93 ? 3.834 -17.476 5.173 1.00 89.38 93 PRO A C 1
ATOM 707 O O . PRO A 1 93 ? 4.833 -17.132 4.540 1.00 89.38 93 PRO A O 1
ATOM 710 N N . PHE A 1 94 ? 3.895 -18.356 6.168 1.00 91.56 94 PHE A N 1
ATOM 711 C CA . PHE A 1 94 ? 5.109 -19.072 6.545 1.00 91.56 94 PHE A CA 1
ATOM 712 C C . PHE A 1 94 ? 4.810 -20.560 6.697 1.00 91.56 94 PHE A C 1
ATOM 714 O O . PHE A 1 94 ? 3.668 -20.966 6.916 1.00 91.56 94 PHE A O 1
ATOM 721 N N . ARG A 1 95 ? 5.852 -21.379 6.568 1.00 92.75 95 ARG A N 1
ATOM 722 C CA . ARG A 1 95 ? 5.795 -22.804 6.880 1.00 92.75 95 ARG A CA 1
ATOM 723 C C . ARG A 1 95 ? 6.706 -23.060 8.063 1.00 92.75 95 ARG A C 1
ATOM 725 O O . ARG A 1 95 ? 7.882 -22.708 8.004 1.00 92.75 95 ARG A O 1
ATOM 732 N N . GLU A 1 96 ? 6.179 -23.687 9.104 1.00 90.12 96 GLU A N 1
ATOM 733 C CA . GLU A 1 96 ? 7.016 -24.181 10.189 1.00 90.12 96 GLU A CA 1
ATOM 734 C C . GLU A 1 96 ? 7.906 -25.308 9.660 1.00 90.12 96 GLU A C 1
ATOM 736 O O . GLU A 1 96 ? 7.468 -26.197 8.923 1.00 90.12 96 GLU A O 1
ATOM 741 N N . VAL A 1 97 ? 9.190 -25.222 9.982 1.00 90.62 97 VAL A N 1
ATOM 742 C CA . VAL A 1 97 ? 10.160 -26.273 9.702 1.00 90.62 97 VAL A CA 1
ATOM 743 C C . VAL A 1 97 ? 10.561 -26.826 11.054 1.00 90.62 97 VAL A C 1
ATOM 745 O O . VAL A 1 97 ? 11.022 -26.073 11.909 1.00 90.62 97 VAL A O 1
ATOM 748 N N . GLU A 1 98 ? 10.349 -28.124 11.253 1.00 86.56 98 GLU A N 1
ATOM 749 C CA . GLU A 1 98 ? 10.778 -28.805 12.469 1.00 86.56 98 GLU A CA 1
ATOM 750 C C . GLU A 1 98 ? 12.291 -28.628 12.623 1.00 86.56 98 GLU A C 1
ATOM 752 O O . GLU A 1 98 ? 13.072 -28.980 11.733 1.00 86.56 98 GLU A O 1
ATOM 757 N N . ALA A 1 99 ? 12.702 -27.994 13.721 1.00 82.62 99 ALA A N 1
ATOM 758 C CA . ALA A 1 99 ? 14.112 -27.793 13.998 1.00 82.62 99 ALA A CA 1
ATOM 759 C C . ALA A 1 99 ? 14.768 -29.160 14.244 1.00 82.62 99 ALA A C 1
ATOM 761 O O . ALA A 1 99 ? 14.180 -29.994 14.939 1.00 82.62 99 ALA A O 1
ATOM 762 N N . PRO A 1 100 ? 15.985 -29.408 13.723 1.00 82.19 100 PRO A N 1
ATOM 763 C CA . PRO A 1 100 ? 16.709 -30.612 14.086 1.00 82.19 100 PRO A CA 1
ATOM 764 C C . PRO A 1 100 ? 16.866 -30.661 15.614 1.00 82.19 100 PRO A C 1
ATOM 766 O O . PRO A 1 100 ? 17.102 -29.615 16.233 1.00 82.19 100 PRO A O 1
ATOM 769 N N . PRO A 1 101 ? 16.716 -31.846 16.235 1.00 83.50 101 PRO A N 1
ATOM 770 C CA . PRO A 1 101 ? 16.824 -31.976 17.678 1.00 83.50 101 PRO A CA 1
ATOM 771 C C . PRO A 1 101 ? 18.167 -31.415 18.136 1.00 83.50 101 PRO A C 1
ATOM 773 O O . PRO A 1 101 ? 19.192 -31.622 17.478 1.00 83.50 101 PRO A O 1
ATOM 776 N N . ALA A 1 102 ? 18.154 -30.691 19.258 1.00 81.81 102 ALA A N 1
ATOM 777 C CA . ALA A 1 102 ? 19.372 -30.149 19.838 1.00 81.81 102 ALA A CA 1
ATOM 778 C C . ALA A 1 102 ? 20.422 -31.268 19.964 1.00 81.81 102 ALA A C 1
ATOM 780 O O . ALA A 1 102 ? 20.065 -32.389 20.354 1.00 81.81 102 ALA A O 1
ATOM 781 N N . PRO A 1 103 ? 21.700 -30.997 19.634 1.00 81.62 103 PRO A N 1
ATOM 782 C CA . PRO A 1 103 ? 22.745 -31.991 19.800 1.00 81.62 103 PRO A CA 1
ATOM 783 C C . PRO A 1 103 ? 22.711 -32.479 21.246 1.00 81.62 103 PRO A C 1
ATOM 785 O O . PRO A 1 103 ?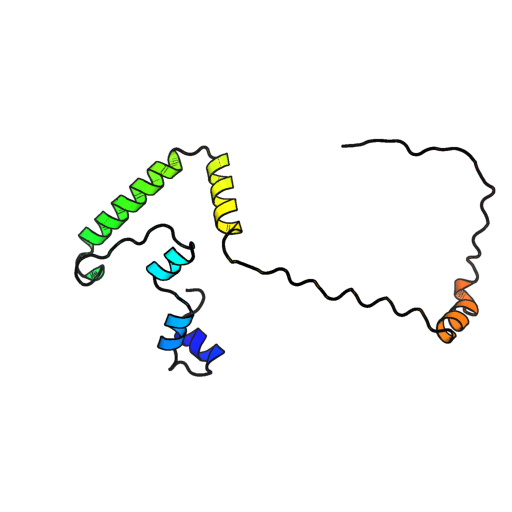 22.699 -31.686 22.190 1.00 81.62 103 PRO A O 1
ATOM 788 N N . THR A 1 104 ? 22.629 -33.797 21.422 1.00 79.56 104 THR A N 1
ATOM 789 C CA . THR A 1 104 ? 22.667 -34.386 22.758 1.00 79.56 104 THR A CA 1
ATOM 790 C C . THR A 1 104 ? 24.003 -33.991 23.386 1.00 79.56 104 THR A C 1
ATOM 792 O O . THR A 1 104 ? 25.026 -34.167 22.721 1.00 79.56 104 THR A O 1
ATOM 795 N N . PRO A 1 105 ? 24.035 -33.449 24.620 1.00 79.25 105 PRO A N 1
ATOM 796 C CA . PRO A 1 105 ? 25.299 -33.115 25.259 1.00 79.25 105 PRO A CA 1
ATOM 797 C C . PRO A 1 105 ? 26.187 -34.360 25.266 1.00 79.25 105 PRO A C 1
ATOM 799 O O . PRO A 1 105 ? 25.745 -35.440 25.677 1.00 79.25 105 PRO A O 1
ATOM 802 N N . GLU A 1 106 ? 27.416 -34.220 24.767 1.00 79.50 106 GLU A N 1
ATOM 803 C CA . GLU A 1 106 ? 28.374 -35.319 24.741 1.00 79.50 106 GLU A CA 1
ATOM 804 C C . GLU A 1 106 ? 28.547 -35.833 26.169 1.00 79.50 106 GLU A C 1
ATOM 806 O O . GLU A 1 106 ? 28.924 -35.099 27.087 1.00 79.50 106 GLU A O 1
ATOM 811 N N . ARG A 1 107 ? 28.211 -37.109 26.391 1.00 77.38 107 ARG A N 1
ATOM 812 C CA . ARG A 1 107 ? 28.465 -37.726 27.691 1.00 77.38 107 ARG A CA 1
ATOM 813 C C . ARG A 1 107 ? 29.981 -37.686 27.893 1.00 77.38 107 ARG A C 1
ATOM 815 O O . ARG A 1 107 ? 30.671 -38.232 27.032 1.00 77.38 107 ARG A O 1
ATOM 822 N N . PRO A 1 108 ? 30.499 -37.141 29.012 1.00 79.12 108 PRO A N 1
ATOM 823 C CA . PRO A 1 108 ? 31.936 -37.094 29.249 1.00 79.12 108 PRO A CA 1
ATOM 824 C C . PRO A 1 108 ? 32.523 -38.489 29.053 1.00 79.12 108 PRO A C 1
ATOM 826 O O . PRO A 1 108 ? 31.920 -39.484 29.500 1.00 79.12 108 PRO A O 1
ATOM 829 N N . GLY A 1 109 ? 33.651 -38.561 28.347 1.00 80.06 109 GLY A N 1
ATOM 830 C CA . GLY A 1 109 ? 34.321 -39.819 28.053 1.00 80.06 109 GLY A CA 1
ATOM 831 C C . GLY A 1 109 ? 34.717 -40.528 29.345 1.00 80.06 109 GLY A C 1
ATOM 832 O O . GLY A 1 109 ? 34.751 -39.928 30.421 1.00 80.06 109 GLY A O 1
ATOM 833 N N . ILE A 1 110 ? 35.044 -41.820 29.270 1.00 79.75 110 ILE A N 1
ATOM 834 C CA . ILE A 1 110 ? 35.538 -42.547 30.452 1.00 79.75 110 ILE A CA 1
ATOM 835 C C . ILE A 1 110 ? 36.756 -41.818 31.046 1.00 79.75 110 ILE A C 1
ATOM 837 O O . ILE A 1 110 ? 36.837 -41.683 32.260 1.00 79.75 110 ILE A O 1
ATOM 841 N N . GLY A 1 111 ? 37.635 -41.255 30.207 1.00 79.00 111 GLY A N 1
ATOM 842 C CA . GLY A 1 111 ? 38.770 -40.436 30.648 1.00 79.00 111 GLY A CA 1
ATOM 843 C C . GLY A 1 111 ? 38.365 -39.184 31.432 1.00 79.00 111 GLY A C 1
ATOM 844 O O . GLY A 1 111 ? 38.936 -38.926 32.488 1.00 79.00 111 GLY A O 1
ATOM 845 N N . ASP A 1 112 ? 37.348 -38.451 30.979 1.00 79.50 112 ASP A N 1
ATOM 846 C CA . ASP A 1 112 ? 36.839 -37.263 31.678 1.00 79.50 112 ASP A CA 1
ATOM 847 C C . ASP A 1 112 ? 36.151 -37.637 32.990 1.00 79.50 112 ASP A C 1
ATOM 849 O O . ASP A 1 112 ? 36.316 -36.960 34.002 1.00 79.50 112 ASP A O 1
ATOM 853 N N . ARG A 1 113 ? 35.428 -38.763 33.015 1.00 75.31 113 ARG A N 1
ATOM 854 C CA . ARG A 1 113 ? 34.814 -39.290 34.242 1.00 75.31 113 ARG A CA 1
ATOM 855 C C . ARG A 1 113 ? 35.858 -39.739 35.249 1.00 75.31 113 ARG A C 1
ATOM 857 O O . ARG A 1 113 ? 35.711 -39.436 36.426 1.00 75.31 113 ARG A O 1
ATOM 864 N N . LEU A 1 114 ? 36.907 -40.428 34.803 1.00 78.31 114 LEU A N 1
ATOM 865 C CA . LEU A 1 114 ? 38.017 -40.835 35.662 1.00 78.31 114 LEU A CA 1
ATOM 866 C C . LEU A 1 114 ? 38.757 -39.602 36.186 1.00 78.31 114 LEU A C 1
ATOM 868 O O . LEU A 1 114 ? 38.977 -39.496 37.388 1.00 78.31 114 LEU A O 1
ATOM 872 N N . ARG A 1 115 ? 39.057 -38.625 35.325 1.00 75.94 115 ARG A N 1
ATOM 873 C CA . ARG A 1 115 ? 39.678 -37.356 35.728 1.00 75.94 115 ARG A CA 1
ATOM 874 C C . ARG A 1 115 ? 38.835 -36.627 36.776 1.00 75.94 115 ARG A C 1
ATOM 876 O O . ARG A 1 115 ? 39.378 -36.216 37.792 1.00 75.94 115 ARG A O 1
ATOM 883 N N . ASN A 1 116 ? 37.520 -36.555 36.581 1.00 75.75 116 ASN A N 1
ATOM 884 C CA . ASN A 1 116 ? 36.594 -35.942 37.534 1.00 75.75 116 ASN A CA 1
ATOM 885 C C . ASN A 1 116 ? 36.447 -36.748 38.840 1.00 75.75 116 ASN A C 1
ATOM 887 O O . ASN A 1 116 ? 36.243 -36.158 39.895 1.00 75.75 116 ASN A O 1
ATOM 891 N N . LEU A 1 117 ? 36.565 -38.079 38.796 1.00 74.56 117 LEU A N 1
ATOM 892 C CA . LEU A 1 117 ? 36.520 -38.959 39.975 1.00 74.56 117 LEU A CA 1
ATOM 893 C C . LEU A 1 117 ? 37.785 -38.836 40.845 1.00 74.56 117 LEU A C 1
ATOM 895 O O . LEU A 1 117 ? 37.746 -38.996 42.072 1.00 74.56 117 LEU A O 1
ATOM 899 N N . PHE A 1 118 ? 38.922 -38.568 40.206 1.00 74.50 118 PHE A N 1
ATOM 900 C CA . PHE A 1 118 ? 40.210 -38.389 40.868 1.00 74.50 118 PHE A CA 1
ATOM 901 C C . PHE A 1 118 ? 40.551 -36.923 41.162 1.00 74.50 118 PHE A C 1
ATOM 903 O O . PHE A 1 118 ? 41.561 -36.692 41.820 1.00 74.50 118 PHE A O 1
ATOM 910 N N . ASP A 1 119 ? 39.711 -35.961 40.759 1.00 75.19 119 ASP A N 1
ATOM 911 C CA . ASP A 1 119 ? 39.881 -34.536 41.059 1.00 75.19 119 ASP A CA 1
ATOM 912 C C . ASP A 1 119 ? 39.703 -34.267 42.572 1.00 75.19 119 ASP A C 1
ATOM 914 O O . ASP A 1 119 ? 38.587 -34.355 43.103 1.00 75.19 119 ASP A O 1
ATOM 918 N N . PRO A 1 120 ? 40.786 -33.939 43.304 1.00 64.94 120 PRO A N 1
ATOM 919 C CA . PRO A 1 120 ? 40.730 -33.721 44.744 1.00 64.94 120 PRO A CA 1
ATOM 920 C C . PRO A 1 120 ? 39.945 -32.458 45.126 1.00 64.94 120 PRO A C 1
ATOM 922 O O . PRO A 1 120 ? 39.455 -32.391 46.252 1.00 64.94 120 PRO A O 1
ATOM 925 N N . ALA A 1 121 ? 39.756 -31.499 44.210 1.00 66.12 121 ALA A N 1
ATOM 926 C CA . ALA A 1 121 ? 38.990 -30.278 44.467 1.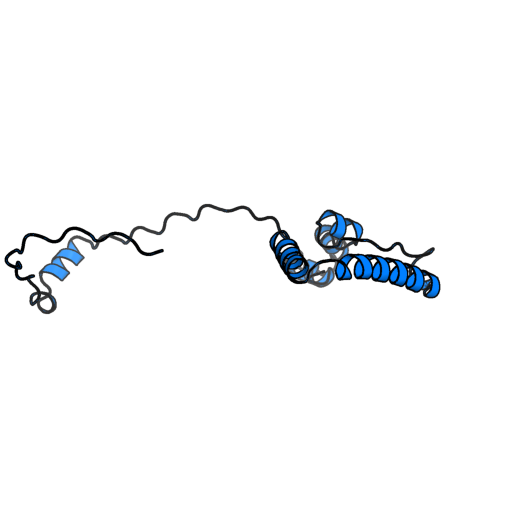00 66.12 121 ALA A CA 1
ATOM 927 C C . ALA A 1 121 ? 37.471 -30.526 44.554 1.00 66.12 121 ALA A C 1
ATOM 929 O O . ALA A 1 121 ? 36.749 -29.711 45.125 1.00 66.12 121 ALA A O 1
ATOM 930 N N . ARG A 1 122 ? 36.978 -31.658 44.027 1.00 59.69 122 ARG A N 1
ATOM 931 C CA . ARG A 1 122 ? 35.553 -32.051 44.061 1.00 59.69 122 ARG A CA 1
ATOM 932 C C . ARG A 1 122 ? 35.227 -33.144 45.083 1.00 59.69 122 ARG A C 1
ATOM 934 O O . ARG A 1 122 ? 34.056 -33.446 45.297 1.00 59.69 122 ARG A O 1
ATOM 941 N N . ARG A 1 123 ? 36.232 -33.726 45.750 1.00 55.09 123 ARG A N 1
ATOM 942 C CA . ARG A 1 123 ? 36.050 -34.791 46.761 1.00 55.09 123 ARG A CA 1
ATOM 943 C C . ARG A 1 123 ? 35.446 -34.319 48.087 1.00 55.09 123 ARG A C 1
ATOM 945 O O . ARG A 1 123 ? 35.133 -35.153 48.929 1.00 55.09 123 ARG A O 1
ATOM 952 N N . SER A 1 124 ? 35.240 -33.018 48.276 1.00 53.03 124 SER A N 1
ATOM 953 C CA . SER A 1 124 ? 34.634 -32.449 49.487 1.00 53.03 124 SER A CA 1
ATOM 954 C C . SER A 1 124 ? 33.097 -32.494 49.518 1.00 53.03 124 SER A C 1
ATOM 956 O O . SER A 1 124 ? 32.500 -31.956 50.444 1.00 53.03 124 SER A O 1
ATOM 958 N N . GLY A 1 125 ? 32.444 -33.148 48.550 1.00 55.16 125 GLY A N 1
ATOM 959 C CA . GLY A 1 125 ? 30.984 -33.219 48.457 1.00 55.16 125 GLY A CA 1
ATOM 960 C C . GLY A 1 125 ? 30.437 -34.638 48.324 1.00 55.16 125 GLY A C 1
ATOM 961 O O . GLY A 1 125 ? 29.710 -34.915 47.375 1.00 55.16 125 GLY A O 1
ATOM 962 N N . LEU A 1 126 ? 30.764 -35.551 49.246 1.00 47.28 126 LEU A N 1
ATOM 963 C CA . LEU A 1 126 ? 29.874 -36.698 49.469 1.00 47.28 126 LEU A CA 1
ATOM 964 C C . LEU A 1 126 ? 28.574 -36.138 50.071 1.00 47.28 126 LEU A C 1
ATOM 966 O O . LEU A 1 126 ? 28.648 -35.508 51.128 1.00 47.28 126 LEU A O 1
ATOM 970 N N . PRO A 1 127 ? 27.400 -36.316 49.440 1.00 42.28 127 PRO A N 1
ATOM 971 C CA . PRO A 1 127 ? 26.154 -35.918 50.072 1.00 42.28 127 PRO A CA 1
ATOM 972 C C . PRO A 1 127 ? 25.981 -36.759 51.339 1.00 42.28 127 PRO A C 1
ATOM 974 O O . PRO A 1 127 ? 25.935 -37.990 51.283 1.00 42.28 127 PRO A O 1
ATOM 977 N N . SER A 1 128 ? 25.915 -36.097 52.493 1.00 46.91 128 SER A N 1
ATOM 978 C CA . SER A 1 128 ? 25.404 -36.717 53.708 1.00 46.91 128 SER A CA 1
ATOM 979 C C . SER A 1 128 ? 23.993 -37.218 53.407 1.00 46.91 128 SER A C 1
ATOM 981 O O . SER A 1 128 ? 23.145 -36.461 52.942 1.00 46.91 128 SER A O 1
ATOM 983 N N . ILE A 1 129 ? 23.743 -38.511 53.621 1.00 45.84 129 ILE A N 1
ATOM 984 C CA . ILE A 1 129 ? 2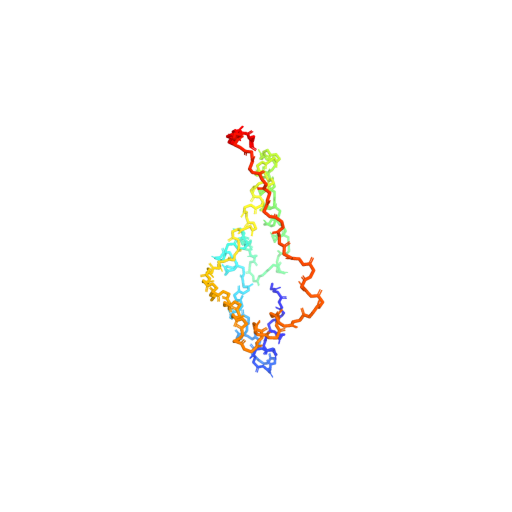2.389 -39.064 53.541 1.00 45.84 129 ILE A CA 1
ATOM 985 C C . ILE A 1 129 ? 21.568 -38.347 54.623 1.00 45.84 129 ILE A C 1
ATOM 987 O O . ILE A 1 129 ? 21.892 -38.510 55.804 1.00 45.84 129 ILE A O 1
ATOM 991 N N . PRO A 1 130 ? 20.536 -37.550 54.288 1.00 44.47 130 PRO A N 1
ATOM 992 C CA . PRO A 1 130 ? 19.673 -36.991 55.310 1.00 44.47 130 PRO A CA 1
ATOM 993 C C . PRO A 1 130 ? 18.859 -38.145 55.895 1.00 44.47 130 PRO A C 1
ATOM 995 O O . PRO A 1 130 ? 18.189 -38.877 55.163 1.00 44.47 130 PRO A O 1
ATOM 998 N N . ALA A 1 131 ? 18.932 -38.328 57.214 1.00 43.66 131 ALA A N 1
ATOM 999 C CA . ALA A 1 131 ? 18.007 -39.193 57.932 1.00 43.66 131 ALA A CA 1
ATOM 1000 C C . ALA A 1 131 ? 16.576 -38.736 57.614 1.00 43.66 131 ALA A C 1
ATOM 1002 O O . ALA A 1 131 ? 16.264 -37.549 57.707 1.00 43.66 131 ALA A O 1
ATOM 1003 N N . GLY A 1 132 ? 15.741 -39.669 57.158 1.00 41.47 132 GLY A N 1
ATOM 1004 C CA . GLY A 1 132 ? 14.452 -39.344 56.567 1.00 41.47 132 GLY A CA 1
ATOM 1005 C C . GLY A 1 132 ? 13.512 -38.571 57.491 1.00 41.47 132 GLY A C 1
ATOM 1006 O O . GLY A 1 132 ? 13.523 -38.732 58.711 1.00 41.47 132 GLY A O 1
ATOM 1007 N N . ARG A 1 133 ? 12.606 -37.815 56.873 1.00 42.69 133 ARG A N 1
ATOM 1008 C CA . ARG A 1 133 ? 11.304 -37.521 57.460 1.00 42.69 133 ARG A CA 1
ATOM 1009 C C . ARG A 1 133 ? 10.236 -37.872 56.437 1.00 42.69 133 ARG A C 1
ATOM 1011 O O . ARG A 1 133 ? 10.234 -37.363 55.322 1.00 42.69 133 ARG A O 1
ATOM 1018 N N . ARG A 1 134 ? 9.417 -38.848 56.825 1.00 52.12 134 ARG A N 1
ATOM 1019 C CA . ARG A 1 134 ? 8.145 -39.176 56.192 1.00 52.12 134 ARG A CA 1
ATOM 1020 C C . ARG A 1 134 ? 7.211 -37.971 56.332 1.00 52.12 134 ARG A C 1
ATOM 1022 O O . ARG A 1 134 ? 7.323 -37.240 57.312 1.00 52.12 134 ARG A O 1
ATOM 1029 N N . ASP A 1 135 ? 6.295 -37.878 55.378 1.00 51.44 135 ASP A N 1
ATOM 1030 C CA . ASP A 1 135 ? 5.072 -37.074 55.397 1.00 51.44 135 ASP A CA 1
ATOM 1031 C C . ASP A 1 135 ? 5.222 -35.595 55.017 1.00 51.44 135 ASP A C 1
ATOM 1033 O O . ASP A 1 135 ? 5.497 -34.753 55.858 1.00 51.44 135 ASP A O 1
ATOM 1037 N N . GLU A 1 136 ? 4.961 -35.295 53.739 1.00 45.00 136 GLU A N 1
ATOM 1038 C CA . GLU A 1 136 ? 4.106 -34.174 53.318 1.00 45.00 136 GLU A CA 1
ATOM 1039 C C . GLU A 1 136 ? 3.673 -34.385 51.847 1.00 45.00 136 GLU 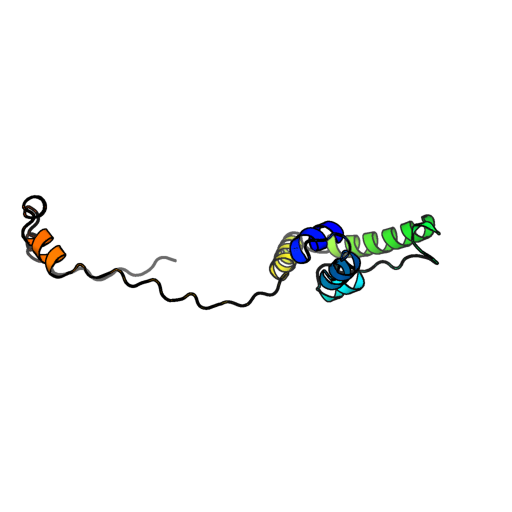A C 1
ATOM 1041 O O . GLU A 1 136 ? 4.493 -34.575 50.949 1.00 45.00 136 GLU A O 1
ATOM 1046 N N . LEU A 1 137 ? 2.356 -34.458 51.622 1.00 51.66 137 LEU A N 1
ATOM 1047 C CA . LEU A 1 137 ? 1.700 -34.608 50.313 1.00 51.66 137 LEU A CA 1
ATOM 1048 C C . LEU A 1 137 ? 1.650 -33.253 49.576 1.00 51.66 137 LEU A C 1
ATOM 1050 O O . LEU A 1 137 ? 1.601 -32.215 50.234 1.00 51.66 137 LEU A O 1
ATOM 1054 N N . PRO A 1 138 ? 1.606 -33.232 48.229 1.00 52.88 138 PRO A N 1
ATOM 1055 C CA . PRO A 1 138 ? 1.621 -31.986 47.469 1.00 52.88 138 PRO A CA 1
ATOM 1056 C C . PRO A 1 138 ? 0.305 -31.214 47.636 1.00 52.88 138 PRO A C 1
ATOM 1058 O O . PRO A 1 138 ? -0.779 -31.760 47.406 1.00 52.88 138 PRO A O 1
ATOM 1061 N N . ALA A 1 139 ? 0.405 -29.937 48.010 1.00 51.06 139 ALA A N 1
ATOM 1062 C CA . ALA A 1 139 ? -0.725 -29.017 48.010 1.00 51.06 139 ALA A CA 1
ATOM 1063 C C . ALA A 1 139 ? -1.090 -28.615 46.572 1.00 51.06 139 ALA A C 1
ATOM 1065 O O . ALA A 1 139 ? -0.225 -28.373 45.730 1.00 51.06 139 ALA A O 1
ATOM 1066 N N . ARG A 1 140 ? -2.399 -28.615 46.319 1.00 50.62 140 ARG A N 1
ATOM 1067 C CA . ARG A 1 140 ? -3.066 -28.244 45.073 1.00 50.62 140 ARG A CA 1
ATOM 1068 C C . ARG A 1 140 ? -3.247 -26.726 44.981 1.00 50.62 140 ARG A C 1
ATOM 1070 O O . ARG A 1 140 ? -3.399 -26.082 46.011 1.00 50.62 140 ARG A O 1
ATOM 1077 N N . ASP A 1 141 ? -3.365 -26.278 43.732 1.00 43.91 141 ASP A N 1
ATOM 1078 C CA . ASP A 1 141 ? -3.974 -25.031 43.252 1.00 43.91 141 ASP A CA 1
ATOM 1079 C C . ASP A 1 141 ? -3.201 -23.723 43.461 1.00 43.91 141 ASP A C 1
ATOM 1081 O O . ASP A 1 141 ? -2.916 -23.330 44.582 1.00 43.91 141 ASP A O 1
ATOM 1085 N N . GLU A 1 142 ? -2.949 -23.023 42.346 1.00 44.16 142 GLU A N 1
ATOM 1086 C CA . GLU A 1 142 ? -3.260 -21.596 42.180 1.00 44.16 142 GLU A CA 1
ATOM 1087 C C . GLU A 1 142 ? -3.216 -21.214 40.678 1.00 44.16 142 GLU A C 1
ATOM 1089 O O . GLU A 1 142 ? -2.172 -21.294 40.036 1.00 44.16 142 GLU A O 1
ATOM 1094 N N . VAL A 1 143 ? -4.421 -20.910 40.166 1.00 46.09 143 VAL A N 1
ATOM 1095 C CA . VAL A 1 143 ? -4.868 -20.031 39.051 1.00 46.09 143 VAL A CA 1
ATOM 1096 C C . VAL A 1 143 ? -4.002 -19.868 37.797 1.00 46.09 143 VAL A C 1
ATOM 1098 O O . VAL A 1 143 ? -2.956 -19.187 37.854 1.00 46.09 143 VAL A O 1
#

Secondary structure (DSSP, 8-state):
--S-HHHHHHHHTSSGGGHHHHHHHTT-SHHHHHHTTS-S-PPPPPTT-TTT-HHHHHHHHHHHHHHHHHHHHTS-HHHHHHHHHHHHHHSS-----PPPPPPPPPPPPHHHHHHHHH-TTTTT-PPP-PPP----PPPP---

Radius of gyration: 32.71 Å; chains: 1; bounding box: 59×60×78 Å